Protein AF-A0A8S1F8Y0-F1 (afdb_monomer_lite)

Secondary structure (DSSP, 8-state):
-HHHHHHHHHHHHHHHGGGS---------PPP--TTS-------------S-TTHHHHHHHHHHHHHHHTT---PPPP----------------------B-TTS-B----HHHHHHHHHHHHHTT-S-HHHHHHHTHHHHHHHSTT--HHHHHHHHHTTTS--

Sequence (164 aa):
MKYLILLLAFVFIAEAYKSSNPLKTKKYKCVEVADDEEIQIVKKKKFLTSKYPWKAEEEKAARKSEAMISAETIEMPMARKVLTKKILAATTPATVSDVQRDSKGRPLILSPQHCKQIEHYSKTYGVKDVLGWVQSNCAFAKMYVPGATCEEINILVASCYKKN

Structure (mmCIF, N/CA/C/O backbone):
data_AF-A0A8S1F8Y0-F1
#
_entry.id   AF-A0A8S1F8Y0-F1
#
loop_
_atom_site.group_PDB
_atom_site.id
_atom_site.type_symbol
_atom_site.label_atom_id
_atom_site.label_alt_id
_atom_site.label_comp_id
_atom_site.label_asym_id
_atom_site.label_entity_id
_atom_site.label_seq_id
_atom_site.pdbx_PDB_ins_code
_atom_site.Cartn_x
_atom_site.Cartn_y
_atom_site.Cartn_z
_atom_site.occupancy
_atom_site.B_iso_or_equiv
_atom_site.auth_seq_id
_atom_site.auth_comp_id
_atom_site.auth_asym_id
_atom_site.auth_atom_id
_atom_site.pdbx_PDB_model_num
ATOM 1 N N . MET A 1 1 ? -28.592 -50.935 10.853 1.00 68.00 1 MET A N 1
ATOM 2 C CA . MET A 1 1 ? -29.663 -49.984 10.467 1.00 68.00 1 MET A CA 1
ATOM 3 C C . MET A 1 1 ? -29.155 -48.544 10.341 1.00 68.00 1 MET A C 1
ATOM 5 O O . MET A 1 1 ? -29.130 -48.043 9.230 1.00 68.00 1 MET A O 1
ATOM 9 N N . LYS A 1 2 ? -28.680 -47.885 11.414 1.00 71.06 2 LYS A N 1
ATOM 10 C CA . LYS A 1 2 ? -28.259 -46.462 11.372 1.00 71.06 2 LYS A CA 1
ATOM 11 C C . LYS A 1 2 ? -27.119 -46.149 10.382 1.00 71.06 2 LYS A C 1
ATOM 13 O O . LYS A 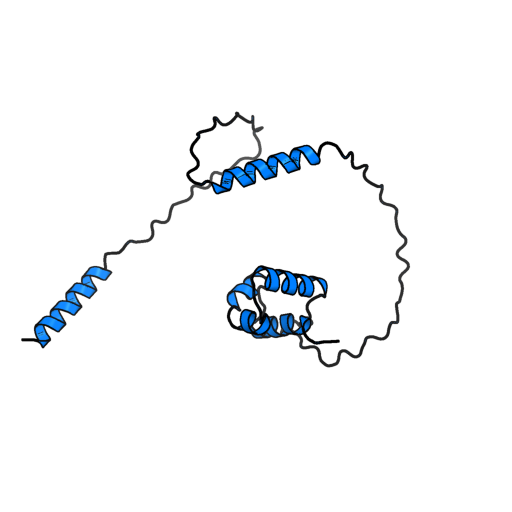1 2 ? -27.185 -45.149 9.679 1.00 71.06 2 LYS A O 1
ATOM 18 N N . TYR A 1 3 ? -26.125 -47.030 10.264 1.00 80.62 3 TYR A N 1
ATOM 19 C CA . TYR A 1 3 ? -24.992 -46.835 9.344 1.00 80.62 3 TYR A CA 1
ATOM 20 C C . TYR A 1 3 ? -25.352 -47.007 7.858 1.00 80.62 3 TYR A C 1
ATOM 22 O O . TYR A 1 3 ? -24.752 -46.357 7.010 1.00 80.62 3 TYR A O 1
ATOM 30 N N . LEU A 1 4 ? -26.368 -47.820 7.541 1.00 81.44 4 LEU A N 1
ATOM 31 C CA . LEU A 1 4 ? -26.856 -47.982 6.164 1.00 81.44 4 LEU A CA 1
ATOM 32 C C . LEU A 1 4 ? -27.567 -46.718 5.666 1.00 81.44 4 LEU A C 1
ATOM 34 O O . LEU A 1 4 ? -27.401 -46.334 4.515 1.00 81.44 4 LEU A O 1
ATOM 38 N N . ILE A 1 5 ? -28.299 -46.036 6.551 1.00 81.88 5 ILE A N 1
ATOM 39 C CA . ILE A 1 5 ? -28.981 -44.774 6.231 1.00 81.88 5 ILE A CA 1
ATOM 40 C C . ILE A 1 5 ? -27.955 -43.664 5.948 1.00 81.88 5 ILE A C 1
ATOM 42 O O . ILE A 1 5 ? -28.120 -42.900 5.002 1.00 81.88 5 ILE A O 1
ATOM 46 N N . LEU A 1 6 ? -26.862 -43.617 6.719 1.00 82.69 6 LEU A N 1
ATOM 47 C CA . LEU A 1 6 ? -25.761 -42.673 6.500 1.00 82.69 6 LEU A CA 1
ATOM 48 C C . LEU A 1 6 ? -25.052 -42.903 5.159 1.00 82.69 6 LEU A C 1
ATOM 50 O O . LEU A 1 6 ? -24.795 -41.943 4.438 1.00 82.69 6 LEU A O 1
ATOM 54 N N . LEU A 1 7 ? -24.779 -44.159 4.795 1.00 81.31 7 LEU A N 1
ATOM 55 C CA . LEU A 1 7 ? -24.139 -44.478 3.515 1.00 81.31 7 LEU A CA 1
ATOM 56 C C . LEU A 1 7 ? -25.022 -44.122 2.315 1.00 81.31 7 LEU A C 1
ATOM 58 O O . LEU A 1 7 ? -24.520 -43.558 1.346 1.00 81.31 7 LEU A O 1
ATOM 62 N N . LEU A 1 8 ? -26.331 -44.376 2.392 1.00 80.38 8 LEU A N 1
ATOM 63 C CA . LEU A 1 8 ? -27.257 -43.980 1.329 1.00 80.38 8 LEU A CA 1
ATOM 64 C C . LEU A 1 8 ? -27.323 -42.454 1.173 1.00 80.38 8 LEU A C 1
ATOM 66 O O . LEU A 1 8 ? -27.310 -41.962 0.049 1.00 80.38 8 LEU A O 1
ATOM 70 N N . ALA A 1 9 ? -27.298 -41.695 2.273 1.00 79.81 9 ALA A N 1
ATOM 71 C CA . ALA A 1 9 ? -27.299 -40.232 2.218 1.00 79.81 9 ALA A CA 1
ATOM 72 C C . ALA A 1 9 ? -26.075 -39.655 1.479 1.00 79.81 9 ALA A C 1
ATOM 74 O O . ALA A 1 9 ? -26.221 -38.713 0.701 1.00 79.81 9 ALA A O 1
ATOM 75 N N . PHE A 1 10 ? -24.880 -40.233 1.655 1.00 76.00 10 PHE A N 1
ATOM 76 C CA . PHE A 1 10 ? -23.677 -39.765 0.953 1.00 76.00 10 PHE A CA 1
ATOM 77 C C . PHE A 1 10 ? -23.712 -40.027 -0.559 1.00 76.00 10 PHE A C 1
ATOM 79 O O . PHE A 1 10 ? -23.220 -39.198 -1.326 1.00 76.00 10 PHE A O 1
ATOM 86 N N . VAL A 1 11 ? -24.326 -41.130 -1.001 1.00 78.25 11 VAL A N 1
ATOM 87 C CA . VAL A 1 11 ? -24.457 -41.452 -2.433 1.00 78.25 11 VAL A CA 1
ATOM 88 C C . VAL A 1 11 ? -25.384 -40.456 -3.139 1.00 78.25 11 VAL A C 1
ATOM 90 O O . VAL A 1 11 ? -25.022 -39.931 -4.190 1.00 78.25 11 VAL A O 1
ATOM 93 N N . PHE A 1 12 ? -26.520 -40.101 -2.525 1.00 71.06 12 PHE A N 1
ATOM 94 C CA . PHE A 1 12 ? -27.450 -39.120 -3.103 1.00 71.06 12 PHE A CA 1
ATOM 95 C C . PHE A 1 12 ? -26.849 -37.712 -3.219 1.00 71.06 12 PHE A C 1
ATOM 97 O O . PHE A 1 12 ? -27.110 -37.005 -4.193 1.00 71.06 12 PHE A O 1
ATOM 104 N N . ILE A 1 13 ? -26.011 -37.299 -2.262 1.00 71.31 13 ILE A N 1
ATOM 105 C CA . ILE A 1 13 ? -25.335 -35.995 -2.325 1.00 71.31 13 ILE A CA 1
ATOM 106 C C . ILE A 1 13 ? -24.324 -35.974 -3.483 1.00 71.31 13 ILE A C 1
ATOM 108 O O . ILE A 1 13 ? -24.260 -34.991 -4.218 1.00 71.31 13 ILE A O 1
ATOM 112 N N . ALA A 1 14 ? -23.570 -37.058 -3.698 1.00 67.62 14 ALA A N 1
ATOM 113 C CA . ALA A 1 14 ? -22.577 -37.131 -4.771 1.00 67.62 14 ALA A CA 1
ATOM 114 C C . ALA A 1 14 ? -23.200 -37.076 -6.180 1.00 67.62 14 ALA A C 1
ATOM 116 O O . ALA A 1 14 ? -22.631 -36.452 -7.079 1.00 67.62 14 ALA A O 1
ATOM 117 N N . GLU A 1 15 ? -24.378 -37.673 -6.379 1.00 65.31 15 GLU A N 1
ATOM 118 C CA . GLU A 1 15 ? -25.091 -37.600 -7.662 1.00 65.31 15 GLU A CA 1
ATOM 119 C C . GLU A 1 15 ? -25.650 -36.197 -7.945 1.00 65.31 15 GLU A C 1
ATOM 121 O O . GLU A 1 15 ? -25.601 -35.738 -9.089 1.00 65.31 15 GLU A O 1
ATOM 126 N N . ALA A 1 16 ? -26.084 -35.464 -6.914 1.00 61.56 16 ALA A N 1
ATOM 127 C CA . ALA A 1 16 ? -26.624 -34.110 -7.063 1.00 61.56 16 ALA A CA 1
ATOM 128 C C . ALA A 1 16 ? -25.575 -33.070 -7.510 1.00 61.56 16 ALA A C 1
ATOM 130 O O . ALA A 1 16 ? -25.904 -32.113 -8.214 1.00 61.56 16 ALA A O 1
ATOM 131 N N . TYR A 1 17 ? -24.295 -33.254 -7.167 1.00 60.41 17 TYR A N 1
ATOM 132 C CA . TYR A 1 17 ? -23.233 -32.328 -7.585 1.00 60.41 17 TYR A CA 1
ATOM 133 C C . TYR A 1 17 ? -22.796 -32.501 -9.048 1.00 60.41 17 TYR A C 1
ATOM 135 O O . TYR A 1 17 ? -22.146 -31.610 -9.598 1.00 60.41 17 TYR A O 1
ATOM 143 N N . LYS A 1 18 ? -23.170 -33.600 -9.718 1.00 55.12 18 LYS A N 1
ATOM 144 C CA . LYS A 1 18 ? -22.684 -33.913 -11.072 1.00 55.12 18 LYS A CA 1
ATOM 145 C C . LYS A 1 18 ? -23.441 -33.194 -12.199 1.00 55.12 18 LYS A C 1
ATOM 147 O O . LYS A 1 18 ? -22.967 -33.196 -13.332 1.00 55.12 18 LYS A O 1
ATOM 152 N N . SER A 1 19 ? -24.578 -32.548 -11.921 1.00 55.31 19 SER A N 1
ATOM 153 C CA . SER A 1 19 ? -25.443 -31.943 -12.953 1.00 55.31 19 SER A CA 1
ATOM 154 C C . SER A 1 19 ? -25.417 -30.409 -13.028 1.00 55.31 19 SER A C 1
ATOM 156 O O . SER A 1 19 ? -26.244 -29.816 -13.722 1.00 55.31 19 SER A O 1
ATOM 158 N N . SER A 1 20 ? -24.487 -29.728 -12.354 1.00 56.16 20 SER A N 1
ATOM 159 C CA . SER A 1 20 ? -24.482 -28.257 -12.307 1.00 56.16 20 SER A CA 1
ATOM 160 C C . SER A 1 20 ? -23.591 -27.614 -13.382 1.00 56.16 20 SER A C 1
ATOM 162 O O . SER A 1 20 ? -22.404 -27.395 -13.179 1.00 56.16 20 SER A O 1
ATOM 164 N N . ASN A 1 21 ? -24.235 -27.273 -14.505 1.00 58.50 21 ASN A N 1
ATOM 165 C CA . ASN A 1 21 ? -23.958 -26.183 -15.459 1.00 58.50 21 ASN A CA 1
ATOM 166 C C . ASN A 1 21 ? -22.523 -25.996 -16.018 1.00 58.50 21 ASN A C 1
ATOM 168 O O . ASN A 1 21 ? -21.707 -25.300 -15.408 1.00 58.50 21 ASN A O 1
ATOM 172 N N . PRO A 1 22 ? -22.245 -26.427 -17.268 1.00 55.50 22 PRO A N 1
ATOM 173 C CA . PRO A 1 22 ? -21.092 -25.920 -18.000 1.00 55.50 22 PRO A CA 1
ATOM 174 C C . PRO A 1 22 ? -21.330 -24.439 -18.326 1.00 55.50 22 PRO A C 1
ATOM 176 O O . PRO A 1 22 ? -22.324 -24.071 -18.956 1.00 55.50 22 PRO A O 1
ATOM 179 N N . LEU A 1 23 ? -20.425 -23.584 -17.850 1.00 61.38 23 LEU A N 1
ATOM 180 C CA . LEU A 1 23 ? -20.386 -22.144 -18.103 1.00 61.38 23 LEU A CA 1
ATOM 181 C C . LEU A 1 23 ? -20.698 -21.855 -19.580 1.00 61.38 23 LEU A C 1
ATOM 183 O O . LEU A 1 23 ? -19.907 -22.174 -20.467 1.00 61.38 23 LEU A O 1
ATOM 187 N N . LYS A 1 24 ? -21.864 -21.253 -19.850 1.00 54.84 24 LYS A N 1
ATOM 188 C CA . LYS A 1 24 ? -22.229 -20.777 -21.187 1.00 54.84 24 LYS A CA 1
ATOM 189 C C . LYS A 1 24 ? -21.242 -19.686 -21.591 1.00 54.84 24 LYS A C 1
ATOM 191 O O . LYS A 1 24 ? -21.394 -18.527 -21.209 1.00 54.84 24 LYS A O 1
ATOM 196 N N . THR A 1 25 ? -20.234 -20.050 -22.371 1.00 58.50 25 THR A N 1
ATOM 197 C CA . THR A 1 25 ? -19.356 -19.088 -23.027 1.00 58.50 25 THR A CA 1
ATOM 198 C C . THR A 1 25 ? -20.188 -18.357 -24.076 1.00 58.50 25 THR A C 1
ATOM 200 O O . THR A 1 25 ? -20.578 -18.906 -25.106 1.00 58.50 25 THR A O 1
ATOM 203 N N . LYS A 1 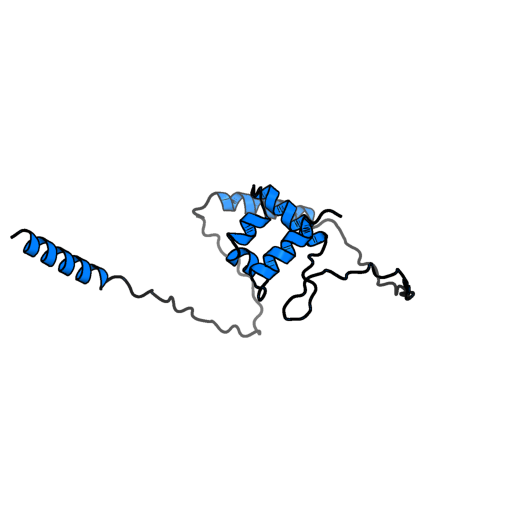26 ? -20.546 -17.099 -23.799 1.00 61.66 26 LYS A N 1
ATOM 204 C CA . LYS A 1 26 ? -21.103 -16.233 -24.840 1.00 61.66 26 LYS A CA 1
ATOM 205 C C . LYS A 1 26 ? -20.011 -16.054 -25.897 1.00 61.66 26 LYS A C 1
ATOM 207 O O . LYS A 1 26 ? -19.008 -15.400 -25.636 1.00 61.66 26 LYS A O 1
ATOM 212 N N . LYS A 1 27 ? -20.189 -16.668 -27.071 1.00 62.88 27 LYS A N 1
ATOM 213 C CA . LYS A 1 27 ? -19.374 -16.385 -28.258 1.00 62.88 27 LYS A CA 1
ATOM 214 C C . LYS A 1 27 ? -19.612 -14.928 -28.651 1.00 62.88 27 LYS A C 1
ATOM 216 O O . LYS A 1 27 ? -20.706 -14.587 -29.095 1.00 62.88 27 LYS A O 1
ATOM 221 N N . TYR A 1 28 ? -18.612 -14.075 -28.472 1.00 66.19 28 TYR A N 1
ATOM 222 C CA . TYR A 1 28 ? -18.625 -12.738 -29.053 1.00 66.19 28 TYR A CA 1
ATOM 223 C C . TYR A 1 28 ? -18.269 -12.863 -30.536 1.00 66.19 28 TYR A C 1
ATOM 225 O O . TYR A 1 28 ? -17.279 -13.502 -30.888 1.00 66.19 28 TYR A O 1
ATOM 233 N N . LYS A 1 29 ? -19.115 -12.306 -31.407 1.00 66.38 29 LYS A N 1
ATOM 234 C CA . LYS A 1 29 ? -18.843 -12.200 -32.840 1.00 66.38 29 LYS A CA 1
ATOM 235 C C . LYS A 1 29 ? -18.051 -10.913 -33.046 1.00 66.38 29 LYS A C 1
ATOM 237 O O . LYS A 1 29 ? -18.615 -9.834 -32.888 1.00 66.38 29 LYS A O 1
ATOM 242 N N . CYS A 1 30 ? -16.756 -11.025 -33.326 1.00 64.81 30 CYS A N 1
ATOM 243 C CA . CYS A 1 30 ? -15.969 -9.883 -33.775 1.00 64.81 30 CYS A CA 1
ATOM 244 C C . CYS A 1 30 ? -16.503 -9.465 -35.151 1.00 64.81 30 CYS A C 1
ATOM 246 O O . CYS A 1 30 ? -16.640 -10.305 -36.040 1.00 64.81 30 CYS A O 1
ATOM 248 N N . VAL A 1 31 ? -16.881 -8.196 -35.283 1.00 72.31 31 VAL A N 1
ATOM 249 C CA . VAL A 1 31 ? -17.197 -7.570 -36.568 1.00 72.31 31 VAL A CA 1
ATOM 250 C C . VAL A 1 31 ? -15.940 -6.821 -36.973 1.00 72.31 31 VAL A C 1
ATOM 252 O O . VAL A 1 31 ? -15.483 -5.955 -36.230 1.00 72.31 31 VAL A O 1
ATOM 255 N N . GLU A 1 32 ? -15.360 -7.206 -38.103 1.00 59.59 32 GLU A N 1
ATOM 256 C CA . GLU A 1 32 ? -14.285 -6.450 -38.735 1.00 59.59 32 GLU A CA 1
ATOM 257 C C . GLU A 1 32 ? -14.902 -5.173 -39.309 1.00 59.59 32 GLU A C 1
ATOM 259 O O . GLU A 1 32 ? -15.859 -5.227 -40.082 1.00 59.59 32 GLU A O 1
ATOM 264 N N . VAL A 1 33 ? -14.410 -4.027 -38.847 1.00 60.03 33 VAL A N 1
ATOM 265 C CA . VAL A 1 33 ? -14.784 -2.712 -39.367 1.00 60.03 33 VAL A CA 1
ATOM 266 C C . VAL A 1 33 ? -13.698 -2.337 -40.368 1.00 60.03 33 VAL A C 1
ATOM 268 O O . VAL A 1 33 ? -12.542 -2.209 -39.980 1.00 60.03 33 VAL A O 1
ATOM 271 N N . ALA A 1 34 ? -14.063 -2.249 -41.646 1.00 51.59 34 ALA A N 1
ATOM 272 C CA . ALA A 1 34 ? -13.222 -1.653 -42.678 1.00 51.59 34 ALA A CA 1
ATOM 273 C C . ALA A 1 34 ? -13.324 -0.119 -42.575 1.00 51.59 34 ALA A C 1
ATOM 275 O O . ALA A 1 34 ? -14.417 0.408 -42.362 1.00 51.59 34 ALA A O 1
ATOM 276 N N . ASP A 1 35 ? -12.193 0.573 -42.696 1.00 59.91 35 ASP A N 1
ATOM 277 C CA . ASP A 1 35 ? -11.983 1.986 -42.335 1.00 59.91 35 ASP A CA 1
ATOM 278 C C . ASP A 1 35 ? -12.475 3.018 -43.381 1.00 59.91 35 ASP A C 1
ATOM 280 O O . ASP A 1 35 ? -12.011 4.159 -43.386 1.00 59.91 35 ASP A O 1
ATOM 284 N N . ASP A 1 36 ? -13.436 2.675 -44.250 1.00 59.22 36 ASP A N 1
ATOM 285 C CA . ASP A 1 36 ? -13.623 3.439 -45.500 1.00 59.22 36 ASP A CA 1
ATOM 286 C C . ASP A 1 36 ? -14.997 4.119 -45.680 1.00 59.22 36 ASP A C 1
ATOM 288 O O . ASP A 1 36 ? -15.203 4.789 -46.691 1.00 59.22 36 ASP A O 1
ATOM 292 N N . GLU A 1 37 ? -15.944 4.020 -44.738 1.00 58.00 37 GLU A N 1
ATOM 293 C CA . GLU A 1 37 ? -17.270 4.643 -44.909 1.00 58.00 37 GLU A CA 1
ATOM 294 C C . GLU A 1 37 ? -17.639 5.630 -43.788 1.00 58.00 37 GLU A C 1
ATOM 296 O O . GLU A 1 37 ? -17.754 5.300 -42.606 1.00 58.00 37 GLU A O 1
ATOM 301 N N . GLU A 1 38 ? -17.832 6.883 -44.205 1.00 57.53 38 GLU A N 1
ATOM 302 C CA . GLU A 1 38 ? -18.236 8.046 -43.421 1.00 57.53 38 GLU A CA 1
ATOM 303 C C . GLU A 1 38 ? -19.511 7.768 -42.603 1.00 57.53 38 GLU A C 1
ATOM 305 O O . GLU A 1 38 ? -20.604 7.544 -43.130 1.00 57.53 38 GLU A O 1
ATOM 310 N N . ILE A 1 39 ? -19.379 7.791 -41.274 1.00 52.16 39 ILE A N 1
ATOM 311 C CA . ILE A 1 39 ? -20.485 7.540 -40.348 1.00 52.16 39 ILE A CA 1
ATOM 312 C C . ILE A 1 39 ? -21.470 8.717 -40.409 1.00 52.16 39 ILE A C 1
ATOM 314 O O . ILE A 1 39 ? -21.309 9.721 -39.713 1.00 52.16 39 ILE A O 1
ATOM 318 N N . GLN A 1 40 ? -22.558 8.574 -41.170 1.00 54.62 40 GLN A N 1
ATOM 319 C CA . GLN A 1 40 ? -23.748 9.395 -40.951 1.00 54.62 40 GLN A CA 1
ATOM 320 C C . GLN A 1 40 ? -24.349 9.045 -39.584 1.00 54.62 40 GLN A C 1
ATOM 322 O O . GLN A 1 40 ? -24.891 7.959 -39.364 1.00 54.62 40 GLN A O 1
ATOM 327 N N . ILE A 1 41 ? -24.261 9.984 -38.643 1.00 54.84 41 ILE A N 1
ATOM 328 C CA . ILE A 1 41 ? -24.822 9.853 -37.296 1.00 54.84 41 ILE A CA 1
ATOM 329 C C . ILE A 1 41 ? -26.356 9.863 -37.390 1.00 54.84 41 ILE A C 1
ATOM 331 O O . ILE A 1 41 ? -27.013 10.901 -37.292 1.00 54.84 41 ILE A O 1
ATOM 335 N N . VAL A 1 42 ? -26.959 8.685 -37.549 1.00 58.22 42 VAL A N 1
ATOM 336 C CA . VAL A 1 42 ? -28.405 8.512 -37.390 1.00 58.22 42 VAL A CA 1
ATOM 337 C C . VAL A 1 42 ? -28.752 8.705 -35.913 1.00 58.22 42 VAL A C 1
ATOM 339 O O . VAL A 1 42 ? -28.315 7.950 -35.042 1.00 58.22 42 VAL A O 1
ATOM 342 N N . LYS A 1 43 ? -29.563 9.731 -35.616 1.00 54.81 43 LYS A N 1
ATOM 343 C CA . LYS A 1 43 ? -30.082 10.021 -34.270 1.00 54.81 43 LYS A CA 1
ATOM 344 C C . LYS A 1 43 ? -30.772 8.783 -33.690 1.00 54.81 43 LYS A C 1
ATOM 346 O O . LYS A 1 43 ? -31.873 8.413 -34.097 1.00 54.81 43 LYS A O 1
ATOM 351 N N . LYS A 1 44 ? -30.134 8.154 -32.702 1.00 52.03 44 LYS A N 1
ATOM 352 C CA . LYS A 1 44 ? -30.660 6.975 -32.009 1.00 52.03 44 LYS A CA 1
ATOM 353 C C . LYS A 1 44 ? -31.930 7.354 -31.239 1.00 52.03 44 LYS A C 1
ATOM 355 O O . LYS A 1 44 ? -31.903 8.190 -30.335 1.00 52.03 44 LYS A O 1
ATOM 360 N N . LYS A 1 45 ? -33.055 6.740 -31.610 1.00 52.53 45 LYS A N 1
ATOM 361 C CA . LYS A 1 45 ? -34.354 6.893 -30.942 1.00 52.53 45 LYS A CA 1
ATOM 362 C C . LYS A 1 45 ? -34.215 6.413 -29.490 1.00 52.53 45 LYS A C 1
ATOM 364 O O . LYS A 1 45 ? -33.825 5.271 -29.250 1.00 52.53 45 LYS A O 1
ATOM 369 N N . LYS A 1 46 ? -34.479 7.299 -28.523 1.00 49.34 46 LYS A N 1
ATOM 370 C CA . LYS A 1 46 ? -34.367 7.013 -27.085 1.00 49.34 46 LYS A CA 1
ATOM 371 C C . LYS A 1 46 ? -35.387 5.946 -26.689 1.00 49.34 46 LYS A C 1
ATOM 373 O O . LYS A 1 46 ? -36.579 6.231 -26.638 1.00 49.34 46 LYS A O 1
ATOM 378 N N . PHE A 1 47 ? -34.919 4.740 -26.383 1.00 45.12 47 PHE A N 1
ATOM 379 C CA . PHE A 1 47 ? -35.728 3.751 -25.680 1.00 45.12 47 PHE A CA 1
ATOM 380 C C . PHE A 1 47 ? -35.584 4.016 -24.177 1.00 45.12 47 PHE A C 1
ATOM 382 O O . PHE A 1 47 ? -34.573 3.681 -23.558 1.00 45.12 47 PHE A O 1
ATOM 389 N N . LEU A 1 48 ? -36.566 4.724 -23.617 1.00 52.22 48 LEU A N 1
ATOM 390 C CA . LEU A 1 48 ? -36.706 4.929 -22.179 1.00 52.22 48 LEU A CA 1
ATOM 391 C C . LEU A 1 48 ? -37.067 3.591 -21.525 1.00 52.22 48 LEU A C 1
ATOM 393 O O . LEU A 1 48 ? -38.127 3.054 -21.809 1.00 52.22 48 LEU A O 1
ATOM 397 N N . THR A 1 49 ? -36.190 3.090 -20.655 1.00 48.97 49 THR A N 1
ATOM 398 C CA . THR A 1 49 ? -36.450 2.878 -19.216 1.00 48.97 49 THR A CA 1
ATOM 399 C C . THR A 1 49 ? -35.192 2.261 -18.600 1.00 48.97 49 THR A C 1
ATOM 401 O O . THR A 1 49 ? -35.009 1.044 -18.585 1.00 48.97 49 THR A O 1
ATOM 404 N N . SER A 1 50 ? -34.281 3.116 -18.126 1.00 48.56 50 SER A N 1
ATOM 405 C CA . SER A 1 50 ? -33.134 2.694 -17.316 1.00 48.56 50 SER A CA 1
ATOM 406 C C . SER A 1 50 ? -33.624 2.339 -15.911 1.00 48.56 50 SER A C 1
ATOM 408 O O . SER A 1 50 ? -34.195 3.178 -15.221 1.00 48.56 50 SER A O 1
ATOM 410 N N . LYS A 1 51 ? -33.384 1.095 -15.491 1.00 58.34 51 LYS A N 1
ATOM 411 C CA . LYS A 1 51 ? -33.792 0.488 -14.211 1.00 58.34 51 LYS A CA 1
ATOM 412 C C . LYS A 1 51 ? -33.032 1.031 -12.981 1.00 58.34 51 LYS A C 1
ATOM 414 O O . LYS A 1 51 ? -33.179 0.489 -11.892 1.00 58.34 51 LYS A O 1
ATOM 419 N N . TYR A 1 52 ? -32.204 2.066 -13.132 1.00 58.16 52 TYR A N 1
ATOM 420 C CA . TYR A 1 52 ? -31.270 2.497 -12.089 1.00 58.16 52 TYR A CA 1
ATOM 421 C C . TYR A 1 52 ? -31.314 4.020 -11.846 1.00 58.16 52 TYR A C 1
ATOM 423 O O . TYR A 1 52 ? -30.978 4.774 -12.763 1.00 58.16 52 TYR A O 1
ATOM 431 N N . PRO A 1 53 ? -31.697 4.476 -10.632 1.00 57.25 53 PRO A N 1
ATOM 432 C CA . PRO A 1 53 ? -31.885 5.896 -10.297 1.00 57.25 53 PRO A CA 1
ATOM 433 C C . PRO A 1 53 ? -30.613 6.758 -10.332 1.00 57.25 53 PRO A C 1
ATOM 435 O O . PRO A 1 53 ? -30.684 7.936 -10.665 1.00 57.25 53 PRO A O 1
ATOM 438 N N . TRP A 1 54 ? -29.442 6.187 -10.033 1.00 56.00 54 TRP A N 1
ATOM 439 C CA . TRP A 1 54 ? -28.182 6.938 -9.890 1.00 56.00 54 TRP A CA 1
ATOM 440 C C . TRP A 1 54 ? -27.597 7.456 -11.212 1.00 56.00 54 TRP A C 1
ATOM 442 O O . TRP A 1 54 ? -26.796 8.385 -11.215 1.00 56.00 54 TRP A O 1
ATOM 452 N N . LYS A 1 55 ? -28.030 6.914 -12.357 1.00 57.00 55 LYS A N 1
ATOM 453 C CA . LYS A 1 55 ? -27.552 7.359 -13.679 1.00 57.00 55 LYS A CA 1
ATOM 454 C C . LYS A 1 55 ? -28.098 8.730 -14.097 1.00 57.00 55 LYS A C 1
ATOM 456 O O . LYS A 1 55 ? -27.524 9.377 -14.965 1.00 57.00 55 LYS A O 1
ATOM 461 N N . ALA A 1 56 ? -29.201 9.177 -13.492 1.00 58.81 56 ALA A N 1
ATOM 462 C CA . ALA A 1 56 ? -29.812 10.470 -13.801 1.00 58.81 56 ALA A CA 1
ATOM 463 C C . ALA A 1 56 ? -29.037 11.658 -13.197 1.00 58.81 56 ALA A C 1
ATOM 465 O O . ALA A 1 56 ? -29.094 12.764 -13.739 1.00 58.81 56 ALA A O 1
ATOM 466 N N . GLU A 1 57 ? -28.303 11.444 -12.099 1.00 62.38 57 GLU A N 1
ATOM 467 C CA . GLU A 1 57 ? -27.456 12.481 -11.496 1.00 62.38 57 GLU A CA 1
ATOM 468 C C . GLU A 1 57 ? -26.151 12.676 -12.274 1.00 62.38 57 GLU A C 1
ATOM 470 O O . GLU A 1 57 ? -25.773 13.820 -12.530 1.00 62.38 57 GLU A O 1
ATOM 475 N N . GLU A 1 58 ? -25.528 11.595 -12.758 1.00 59.72 58 GLU A N 1
ATOM 476 C CA . GLU A 1 58 ? -24.348 11.673 -13.636 1.00 59.72 58 GLU A CA 1
ATOM 477 C C . GLU A 1 58 ? -24.645 12.446 -14.932 1.00 59.72 58 GLU A C 1
ATOM 479 O O . GLU A 1 58 ? -23.855 13.290 -15.352 1.00 59.72 58 GLU A O 1
ATOM 484 N N . GLU A 1 59 ? -25.820 12.239 -15.538 1.00 59.41 59 GLU A N 1
ATOM 485 C CA . GLU A 1 59 ? -26.207 12.930 -16.778 1.00 59.41 59 GLU A CA 1
ATOM 486 C C . GLU A 1 59 ? -26.532 14.424 -16.563 1.00 59.41 59 GLU A C 1
ATOM 488 O O . GLU A 1 59 ? -26.379 15.242 -17.477 1.00 59.41 59 GLU A O 1
ATOM 493 N N . LYS A 1 60 ? -26.973 14.808 -15.353 1.00 62.47 60 LYS A N 1
ATOM 494 C CA . LYS A 1 60 ? -27.142 16.218 -14.955 1.00 62.47 60 LYS A CA 1
ATOM 495 C C . LYS A 1 60 ? -25.803 16.885 -14.635 1.00 62.47 60 LYS A C 1
ATOM 497 O O . LYS A 1 60 ? -25.636 18.060 -14.957 1.00 62.47 60 LYS A O 1
ATOM 502 N N . ALA A 1 61 ? -24.858 16.153 -14.045 1.00 58.81 61 ALA A N 1
ATOM 503 C CA . ALA A 1 61 ? -23.508 16.645 -13.787 1.00 58.81 61 ALA A CA 1
ATOM 504 C C . ALA A 1 61 ? -22.728 16.876 -15.094 1.00 58.81 61 ALA A C 1
ATOM 506 O O . ALA A 1 61 ? -22.132 17.940 -15.260 1.00 58.81 61 ALA A O 1
ATOM 507 N N . ALA A 1 62 ? -22.826 15.956 -16.061 1.00 58.03 62 ALA A N 1
ATOM 508 C CA . ALA A 1 62 ? -22.159 16.072 -17.362 1.00 58.03 62 ALA A CA 1
ATOM 509 C C . ALA A 1 62 ? -22.641 17.286 -18.184 1.00 58.03 62 ALA A C 1
ATOM 511 O O . ALA A 1 62 ? -21.834 18.024 -18.751 1.00 58.03 62 ALA A O 1
ATOM 512 N N . ARG A 1 63 ? -23.951 17.575 -18.180 1.00 58.25 63 ARG A N 1
ATOM 513 C CA . ARG A 1 63 ? -24.485 18.773 -18.857 1.00 58.25 63 ARG A CA 1
ATOM 514 C C . ARG A 1 63 ? -24.042 20.087 -18.214 1.00 58.25 63 ARG A C 1
ATOM 516 O O . ARG A 1 63 ? -23.971 21.102 -18.901 1.00 58.25 63 ARG A O 1
ATOM 523 N N . LYS A 1 64 ? -23.735 20.086 -16.913 1.00 56.16 64 LYS A N 1
ATOM 524 C CA . LYS A 1 64 ? -23.236 21.280 -16.220 1.00 56.16 64 LYS A CA 1
ATOM 525 C C . LYS A 1 64 ? -21.770 21.571 -16.562 1.00 56.16 64 LYS A C 1
ATOM 527 O O . LYS A 1 64 ? -21.407 22.739 -16.627 1.00 56.16 64 LYS A O 1
ATOM 532 N N . SER A 1 65 ? -20.950 20.549 -16.820 1.00 56.16 65 SER A N 1
ATOM 533 C CA . SER A 1 65 ? -19.553 20.738 -17.236 1.00 56.16 65 SER A CA 1
ATOM 534 C C . SER A 1 65 ? -19.411 21.191 -18.690 1.00 56.16 65 SER A C 1
ATOM 536 O O . SER A 1 65 ? -18.579 22.047 -18.967 1.00 56.16 65 SER A O 1
ATOM 538 N N . GLU A 1 66 ? -20.240 20.697 -19.615 1.00 56.25 66 GLU A N 1
ATOM 539 C CA . GLU A 1 66 ? -20.146 21.091 -21.034 1.00 56.25 66 GLU A CA 1
ATOM 540 C C . GLU A 1 66 ? -20.521 22.564 -21.267 1.00 56.25 66 GLU A C 1
ATOM 542 O O . GLU A 1 66 ? -19.873 23.249 -22.055 1.00 56.25 66 GLU A O 1
ATOM 547 N N . ALA A 1 67 ? -21.501 23.091 -20.524 1.00 52.59 67 ALA A N 1
ATOM 548 C CA . ALA A 1 67 ? -21.893 24.501 -20.613 1.00 52.59 67 ALA A CA 1
ATOM 549 C C . ALA A 1 67 ? -20.824 25.475 -20.078 1.00 52.59 67 ALA A C 1
ATOM 551 O O . ALA A 1 67 ? -20.879 26.664 -20.377 1.00 52.59 67 ALA A O 1
ATOM 552 N N . MET A 1 68 ? -19.854 24.988 -19.297 1.00 47.22 68 MET A N 1
ATOM 553 C CA . MET A 1 68 ? -18.806 25.818 -18.696 1.00 47.22 68 MET A CA 1
ATOM 554 C C . MET A 1 68 ? -17.506 25.834 -19.521 1.00 47.22 68 MET A C 1
ATOM 556 O O . MET A 1 68 ? -16.671 26.705 -19.311 1.00 47.22 68 MET A O 1
ATOM 560 N N . ILE A 1 69 ? -17.346 24.918 -20.485 1.00 53.16 69 ILE A N 1
ATOM 561 C CA . ILE A 1 69 ? -16.124 24.773 -21.300 1.00 53.16 69 ILE A CA 1
ATOM 562 C C . ILE A 1 69 ? -16.172 25.614 -22.595 1.00 53.16 69 ILE A C 1
ATOM 564 O O . ILE A 1 69 ? -15.136 25.884 -23.192 1.00 53.16 69 ILE A O 1
ATOM 568 N N . SER A 1 70 ? -17.341 26.098 -23.035 1.00 49.00 70 SER A N 1
ATOM 569 C CA . SER A 1 70 ? -17.479 26.769 -24.345 1.00 49.00 70 SER A CA 1
ATOM 570 C C . SER A 1 70 ? -17.109 28.266 -24.381 1.00 49.00 70 SER A C 1
ATOM 572 O O . SER A 1 70 ? -17.293 28.895 -25.423 1.00 49.00 70 SER A O 1
ATOM 574 N N . ALA A 1 71 ? -16.622 28.858 -23.285 1.00 53.59 71 ALA A N 1
ATOM 575 C CA . ALA A 1 71 ? -16.376 30.305 -23.198 1.00 53.59 71 ALA A CA 1
ATOM 576 C C . ALA A 1 71 ? -14.899 30.715 -23.058 1.00 53.59 71 ALA A C 1
ATOM 578 O O . ALA A 1 71 ? -14.616 31.911 -23.031 1.00 53.59 71 ALA A O 1
ATOM 579 N N . GLU A 1 72 ? -13.953 29.777 -22.997 1.00 56.38 72 GLU A N 1
ATOM 580 C CA . GLU A 1 72 ? -12.536 30.115 -22.842 1.00 56.38 72 GLU A CA 1
ATOM 581 C C . GLU A 1 72 ? -11.769 29.781 -24.126 1.00 56.38 72 GLU A C 1
ATOM 583 O O . GLU A 1 72 ? -11.366 28.646 -24.376 1.00 56.38 72 GLU A O 1
ATOM 588 N N . THR A 1 73 ? -11.603 30.791 -24.980 1.00 55.56 73 THR A N 1
ATOM 589 C CA . THR A 1 73 ? -10.662 30.761 -26.103 1.00 55.56 73 THR A CA 1
ATOM 590 C C . THR A 1 73 ? -9.249 30.679 -25.529 1.00 55.56 73 THR A C 1
ATOM 592 O O . THR A 1 73 ? -8.667 31.688 -25.139 1.00 55.56 73 THR A O 1
ATOM 595 N N . ILE A 1 74 ? -8.700 29.469 -25.443 1.00 60.31 74 ILE A N 1
ATOM 596 C CA . ILE A 1 74 ? -7.312 29.244 -25.034 1.00 60.31 74 ILE A CA 1
ATOM 597 C C . ILE A 1 74 ? -6.418 29.560 -26.239 1.00 60.31 74 ILE A C 1
ATOM 599 O O . ILE A 1 74 ? -6.245 28.731 -27.133 1.00 60.31 74 ILE A O 1
ATOM 603 N N . GLU A 1 75 ? -5.849 30.766 -26.282 1.00 61.28 75 GLU A N 1
ATOM 604 C CA . GLU A 1 75 ? -4.728 31.059 -27.178 1.00 61.28 75 GLU A CA 1
ATOM 605 C C . GLU A 1 75 ? -3.522 30.201 -26.777 1.00 61.28 75 GLU A C 1
ATOM 607 O O . GLU A 1 75 ? -3.017 30.267 -25.655 1.00 61.28 75 GLU A O 1
ATOM 612 N N . MET A 1 76 ? -3.058 29.367 -27.708 1.00 53.53 76 MET A N 1
ATOM 613 C CA . MET A 1 76 ? -1.874 28.538 -27.513 1.00 53.53 76 MET A CA 1
ATOM 614 C C . MET A 1 76 ? -0.611 29.411 -27.421 1.00 53.53 76 MET A C 1
ATOM 616 O O . MET A 1 76 ? -0.288 30.112 -28.384 1.00 53.53 76 MET A O 1
ATOM 620 N N . PRO A 1 77 ? 0.175 29.337 -26.331 1.00 59.88 77 PRO A N 1
ATOM 621 C CA . PRO A 1 77 ? 1.437 30.056 -26.257 1.00 59.88 77 PRO A CA 1
ATOM 622 C C . PRO A 1 77 ? 2.478 29.404 -27.179 1.00 59.88 77 PRO A C 1
ATOM 624 O O . PRO A 1 77 ? 2.758 28.207 -27.095 1.00 59.88 77 PRO A O 1
ATOM 627 N N . MET A 1 78 ? 3.079 30.206 -28.061 1.00 59.81 78 MET A N 1
ATOM 628 C CA . MET A 1 78 ? 4.166 29.761 -28.933 1.00 59.81 78 MET A CA 1
ATOM 629 C C . MET A 1 78 ? 5.392 29.342 -28.111 1.00 59.81 78 MET A C 1
ATOM 631 O O . MET A 1 78 ? 5.839 30.050 -27.205 1.00 59.81 78 MET A O 1
ATOM 635 N N . ALA A 1 79 ? 5.962 28.189 -28.459 1.00 55.75 79 ALA A N 1
ATOM 636 C CA . ALA A 1 79 ? 7.109 27.598 -27.784 1.00 55.75 79 ALA A CA 1
ATOM 637 C C . ALA A 1 79 ? 8.353 28.502 -27.866 1.00 55.75 79 ALA A C 1
ATOM 639 O O . ALA A 1 79 ? 9.024 28.594 -28.896 1.00 55.75 79 ALA A O 1
ATOM 640 N N . ARG A 1 80 ? 8.708 29.141 -26.747 1.00 64.94 80 ARG A N 1
ATOM 641 C CA . ARG A 1 80 ? 9.982 29.852 -26.592 1.00 64.94 80 ARG A CA 1
ATOM 642 C C . ARG A 1 80 ? 11.063 28.849 -26.189 1.00 64.94 80 ARG A C 1
ATOM 644 O O . ARG A 1 80 ? 10.941 28.184 -25.164 1.00 64.94 80 ARG A O 1
ATOM 651 N N . LYS A 1 81 ? 12.136 28.745 -26.980 1.00 56.12 81 LYS A N 1
ATOM 652 C CA . LYS A 1 81 ? 13.306 27.914 -26.652 1.00 56.12 81 LYS A CA 1
ATOM 653 C C . LYS A 1 81 ? 13.973 28.463 -25.386 1.00 56.12 81 LYS A C 1
ATOM 655 O O . LYS A 1 81 ? 14.665 29.478 -25.438 1.00 56.12 81 LYS A O 1
ATOM 660 N N . VAL A 1 82 ? 13.742 27.813 -24.248 1.00 53.62 82 VAL A N 1
ATOM 661 C CA . VAL A 1 82 ? 14.460 28.101 -23.003 1.00 53.62 82 VAL A CA 1
ATOM 662 C C . VAL A 1 82 ? 15.817 27.415 -23.092 1.00 53.62 82 VAL A C 1
ATOM 664 O O . VAL A 1 82 ? 15.902 26.193 -23.190 1.00 53.62 82 VAL A O 1
ATOM 667 N N . LEU A 1 83 ? 16.885 28.212 -23.085 1.00 58.44 83 LEU A N 1
ATOM 668 C CA . LEU A 1 83 ? 18.251 27.722 -22.960 1.00 58.44 83 LEU A CA 1
ATOM 669 C C . LEU A 1 83 ? 18.380 27.032 -21.594 1.00 58.44 83 LEU A C 1
ATOM 671 O O . LEU A 1 83 ? 18.481 27.695 -20.561 1.00 58.44 83 LEU A O 1
ATOM 675 N N . THR A 1 84 ? 18.359 25.702 -21.575 1.00 54.81 84 THR A N 1
ATOM 676 C CA . THR A 1 84 ? 18.647 24.913 -20.376 1.00 54.81 84 THR A CA 1
ATOM 677 C C . THR A 1 84 ? 20.123 25.078 -20.032 1.00 54.81 84 THR A C 1
ATOM 679 O O . THR A 1 84 ? 20.979 24.322 -20.495 1.00 54.81 84 THR A O 1
ATOM 682 N N . LYS A 1 85 ? 20.441 26.100 -19.233 1.00 54.94 85 LYS A N 1
ATOM 683 C CA . LYS A 1 85 ? 21.744 26.225 -18.583 1.00 54.94 85 LYS A CA 1
ATOM 684 C C . LYS A 1 85 ? 21.894 24.987 -17.703 1.00 54.94 85 LYS A C 1
ATOM 686 O O . LYS A 1 85 ? 21.133 24.802 -16.759 1.00 54.94 85 LYS A O 1
ATOM 691 N N . LYS A 1 86 ? 22.822 24.107 -18.075 1.00 55.41 86 LYS A N 1
ATOM 692 C CA . LYS A 1 86 ? 23.184 22.895 -17.340 1.00 55.41 86 LYS A CA 1
ATOM 693 C C . LYS A 1 86 ? 23.685 23.330 -15.963 1.00 55.41 86 LYS A C 1
ATOM 695 O O . LYS A 1 86 ? 24.858 23.649 -15.797 1.00 55.41 86 LYS A O 1
ATOM 700 N N . ILE A 1 87 ? 22.774 23.425 -14.996 1.00 52.09 87 ILE A N 1
ATOM 701 C CA . ILE A 1 87 ? 23.125 23.583 -13.592 1.00 52.09 87 ILE A CA 1
ATOM 70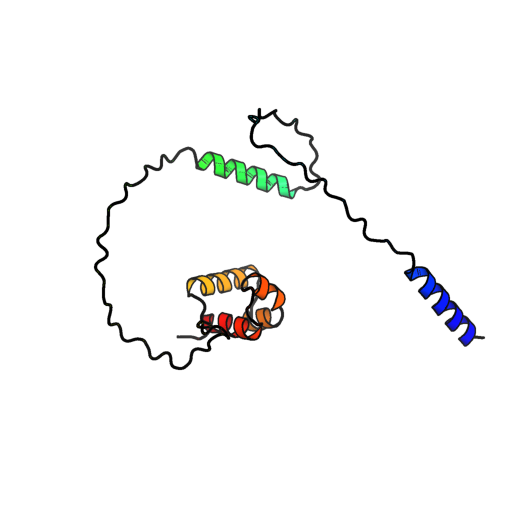2 C C . ILE A 1 87 ? 23.722 22.235 -13.199 1.00 52.09 87 ILE A C 1
ATOM 704 O O . ILE A 1 87 ? 23.016 21.280 -12.890 1.00 52.09 87 ILE A O 1
ATOM 708 N N . LEU A 1 88 ? 25.049 22.152 -13.288 1.00 53.16 88 LEU A N 1
ATOM 709 C CA . LEU A 1 88 ? 25.844 21.215 -12.512 1.00 53.16 88 LEU A CA 1
ATOM 710 C C . LEU A 1 88 ? 25.642 21.606 -11.045 1.00 53.16 88 LEU A C 1
ATOM 712 O O . LEU A 1 88 ? 26.444 22.325 -10.457 1.00 53.16 88 LEU A O 1
ATOM 716 N N . ALA A 1 89 ? 24.509 21.192 -10.482 1.00 44.97 89 ALA A N 1
ATOM 717 C CA . ALA A 1 89 ? 24.298 21.190 -9.052 1.00 44.97 89 ALA A CA 1
ATOM 718 C C . ALA A 1 89 ? 25.179 20.071 -8.502 1.00 44.97 89 ALA A C 1
ATOM 720 O O . ALA A 1 89 ? 24.764 18.920 -8.380 1.00 44.97 89 ALA A O 1
ATOM 721 N N . ALA A 1 90 ? 26.424 20.424 -8.196 1.00 47.28 90 ALA A N 1
ATOM 722 C CA . ALA A 1 90 ? 27.199 19.757 -7.168 1.00 47.28 90 ALA A CA 1
ATOM 723 C C . ALA A 1 90 ? 26.517 20.041 -5.818 1.00 47.28 90 ALA A C 1
ATOM 725 O O . ALA A 1 90 ? 26.994 20.821 -5.002 1.00 47.28 90 ALA A O 1
ATOM 726 N N . THR A 1 91 ? 25.341 19.452 -5.618 1.00 42.28 91 THR A N 1
ATOM 727 C CA . THR A 1 91 ? 24.803 19.204 -4.290 1.00 42.28 91 THR A CA 1
ATOM 728 C C . THR A 1 91 ? 25.263 17.799 -3.970 1.00 42.28 91 THR A C 1
ATOM 730 O O . THR A 1 91 ? 24.892 16.843 -4.648 1.00 42.28 91 THR A O 1
ATOM 733 N N . THR A 1 92 ? 26.169 17.713 -3.007 1.00 50.75 92 THR A N 1
ATOM 734 C CA . THR A 1 92 ? 26.586 16.480 -2.349 1.00 50.75 92 THR A CA 1
ATOM 735 C C . THR A 1 92 ? 25.422 15.485 -2.289 1.00 50.75 92 THR A C 1
ATOM 737 O O . THR A 1 92 ? 24.375 15.822 -1.727 1.00 50.75 92 THR A O 1
ATOM 740 N N . PRO A 1 93 ? 25.543 14.280 -2.880 1.00 47.75 93 PRO A N 1
ATOM 741 C CA . PRO A 1 93 ? 24.548 13.252 -2.655 1.00 47.75 93 PRO A CA 1
ATOM 742 C C . PRO A 1 93 ? 24.548 12.989 -1.154 1.00 47.75 93 PRO A C 1
ATOM 744 O O . PRO A 1 93 ? 25.585 12.651 -0.580 1.00 47.75 93 PRO A O 1
ATOM 747 N N . ALA A 1 94 ? 23.393 13.183 -0.515 1.00 43.34 94 ALA A N 1
ATOM 748 C CA . ALA A 1 94 ? 23.161 12.599 0.791 1.00 43.34 94 ALA A CA 1
ATOM 749 C C . ALA A 1 94 ? 23.618 11.140 0.699 1.00 43.34 94 ALA A C 1
ATOM 751 O O . ALA A 1 94 ? 23.295 10.438 -0.262 1.00 43.34 94 ALA A O 1
ATOM 752 N N . THR A 1 95 ? 24.458 10.719 1.629 1.00 45.09 95 THR A N 1
ATOM 753 C CA . THR A 1 95 ? 24.982 9.364 1.733 1.00 45.09 95 THR A CA 1
ATOM 754 C C . THR A 1 95 ? 23.819 8.407 1.993 1.00 45.09 95 THR A C 1
ATOM 756 O O . THR A 1 95 ? 23.467 8.094 3.124 1.00 45.09 95 THR A O 1
ATOM 759 N N . VAL A 1 96 ? 23.175 7.972 0.910 1.00 50.97 96 VAL A N 1
ATOM 760 C CA . VAL A 1 96 ? 22.122 6.958 0.896 1.00 50.97 96 VAL A CA 1
ATOM 761 C C . VAL A 1 96 ? 22.794 5.587 0.905 1.00 50.97 96 VAL A C 1
ATOM 763 O O . VAL A 1 96 ? 22.864 4.896 -0.108 1.00 50.97 96 VAL A O 1
ATOM 766 N N . SER A 1 97 ? 23.352 5.215 2.052 1.00 49.66 97 SER A N 1
ATOM 767 C CA . SER A 1 97 ? 24.004 3.913 2.236 1.00 49.66 97 SER A CA 1
ATOM 768 C C . SER A 1 97 ? 23.033 2.815 2.682 1.00 49.66 97 SER A C 1
ATOM 770 O O . SER A 1 97 ? 23.454 1.679 2.851 1.00 49.66 97 SER A O 1
ATOM 772 N N . ASP A 1 98 ? 21.745 3.127 2.859 1.00 60.97 98 ASP A N 1
ATOM 773 C CA . ASP A 1 98 ? 20.767 2.200 3.443 1.00 60.97 98 ASP A CA 1
ATOM 774 C C . ASP A 1 98 ? 19.377 2.325 2.792 1.00 60.97 98 ASP A C 1
ATOM 776 O O . ASP A 1 98 ? 18.367 2.629 3.428 1.00 60.97 98 ASP A O 1
ATOM 780 N N . VAL A 1 99 ? 19.327 2.185 1.464 1.00 66.88 99 VAL A N 1
ATOM 781 C CA . VAL A 1 99 ? 18.062 2.096 0.722 1.00 66.88 99 VAL A CA 1
ATOM 782 C C . VAL A 1 99 ? 17.997 0.746 0.047 1.00 66.88 99 VAL A C 1
ATOM 784 O O . VAL A 1 99 ? 18.788 0.445 -0.849 1.00 66.88 99 VAL A O 1
ATOM 787 N N . GLN A 1 100 ? 17.035 -0.059 0.492 1.00 69.50 100 GLN A N 1
ATOM 788 C CA . GLN A 1 100 ? 16.748 -1.354 -0.101 1.00 69.50 100 GLN A CA 1
ATOM 789 C C . GLN A 1 100 ? 16.410 -1.184 -1.587 1.00 69.50 100 GLN A C 1
ATOM 791 O O . GLN A 1 100 ? 15.689 -0.266 -1.995 1.00 69.50 100 GLN A O 1
ATOM 796 N N . ARG A 1 101 ? 16.978 -2.068 -2.405 1.00 78.12 101 ARG A N 1
ATOM 797 C CA . ARG A 1 101 ? 16.775 -2.116 -3.854 1.00 78.12 101 ARG A CA 1
ATOM 798 C C . ARG A 1 101 ? 16.023 -3.383 -4.220 1.00 78.12 101 ARG A C 1
ATOM 800 O O . ARG A 1 101 ? 16.174 -4.401 -3.550 1.00 78.12 101 ARG A O 1
ATOM 807 N N . ASP A 1 102 ? 15.228 -3.299 -5.278 1.00 76.56 102 ASP A N 1
ATOM 808 C CA . ASP A 1 102 ? 14.550 -4.465 -5.834 1.00 76.56 102 ASP A CA 1
ATOM 809 C C . ASP A 1 102 ? 15.539 -5.395 -6.558 1.00 76.56 102 ASP A C 1
ATOM 811 O O . ASP A 1 102 ? 16.711 -5.066 -6.778 1.00 76.56 102 ASP A O 1
ATOM 815 N N . SER A 1 103 ? 15.043 -6.550 -7.001 1.00 76.50 103 SER A N 1
ATOM 816 C CA . SER A 1 103 ? 15.834 -7.521 -7.777 1.00 76.50 103 SER A CA 1
ATOM 817 C C . SER A 1 103 ? 16.379 -6.965 -9.110 1.00 76.50 103 SER A C 1
ATOM 819 O O . SER A 1 103 ? 17.205 -7.601 -9.758 1.00 76.50 103 SER A O 1
ATOM 821 N N . LYS A 1 104 ? 15.920 -5.783 -9.542 1.00 78.75 104 LYS A N 1
ATOM 822 C CA . LYS A 1 104 ? 16.339 -5.075 -10.762 1.00 78.75 104 LYS A CA 1
ATOM 823 C C . LYS A 1 104 ? 17.227 -3.860 -10.449 1.00 78.75 104 LYS A C 1
ATOM 825 O O . LYS A 1 104 ? 17.535 -3.084 -11.351 1.00 78.75 104 LYS A O 1
ATOM 830 N N . GLY A 1 105 ? 17.633 -3.679 -9.190 1.00 75.50 105 GLY A N 1
ATOM 831 C CA . GLY A 1 105 ? 18.488 -2.583 -8.739 1.00 75.50 105 GLY A CA 1
ATOM 832 C C . GLY A 1 105 ? 17.793 -1.221 -8.623 1.00 75.50 105 GLY A C 1
ATOM 833 O O . GLY A 1 105 ? 18.472 -0.216 -8.403 1.00 75.50 105 GLY A O 1
ATOM 834 N N . ARG A 1 106 ? 16.464 -1.150 -8.751 1.00 77.25 106 ARG A N 1
ATOM 835 C CA . ARG A 1 106 ? 15.697 0.092 -8.591 1.00 77.25 106 ARG A CA 1
ATOM 836 C C . ARG A 1 106 ? 15.527 0.409 -7.102 1.00 77.25 106 ARG A C 1
ATOM 838 O O . ARG A 1 106 ? 15.266 -0.502 -6.314 1.00 77.25 106 ARG A O 1
ATOM 845 N N . PRO A 1 107 ? 15.664 1.681 -6.692 1.00 80.56 107 PRO A N 1
ATOM 846 C CA . PRO A 1 107 ? 15.435 2.070 -5.306 1.00 80.56 107 PRO A CA 1
ATOM 847 C C . PRO A 1 107 ? 13.959 1.871 -4.940 1.00 80.56 107 PRO A C 1
ATOM 849 O O . PRO A 1 107 ? 13.075 2.373 -5.635 1.00 80.56 107 PRO A O 1
ATOM 852 N N . LEU A 1 108 ? 13.692 1.167 -3.836 1.00 81.75 108 LEU A N 1
ATOM 853 C CA . LEU A 1 108 ? 12.345 0.940 -3.295 1.00 81.75 108 LEU A CA 1
ATOM 854 C C . LEU A 1 108 ? 11.851 2.176 -2.523 1.00 81.75 108 LEU A C 1
ATOM 856 O O . LEU A 1 108 ? 11.519 2.104 -1.343 1.00 81.75 108 LEU A O 1
ATOM 860 N N . ILE A 1 109 ? 11.847 3.336 -3.183 1.00 85.00 109 ILE A N 1
ATOM 861 C CA . ILE A 1 109 ? 11.385 4.606 -2.616 1.00 85.00 109 ILE A CA 1
ATOM 862 C C . ILE A 1 109 ? 10.260 5.149 -3.478 1.00 85.00 109 ILE A C 1
ATOM 864 O O . ILE A 1 109 ? 10.413 5.340 -4.687 1.00 85.00 109 ILE A O 1
ATOM 868 N N . LEU A 1 110 ? 9.135 5.447 -2.836 1.00 85.12 110 LEU A N 1
ATOM 869 C CA . LEU A 1 110 ? 8.037 6.137 -3.488 1.00 85.12 110 LEU A CA 1
ATOM 870 C C . LEU A 1 110 ? 8.330 7.635 -3.591 1.00 85.12 110 LEU A C 1
ATOM 872 O O . LEU A 1 110 ? 8.853 8.259 -2.670 1.00 85.12 110 LEU A O 1
ATOM 876 N N . SER A 1 111 ? 7.940 8.248 -4.709 1.00 86.94 111 SER A N 1
ATOM 877 C CA . SER A 1 111 ? 8.014 9.706 -4.834 1.00 86.94 111 SER A CA 1
ATOM 878 C C . SER A 1 111 ? 7.084 10.393 -3.812 1.00 86.94 111 SER A C 1
ATOM 880 O O . SER A 1 111 ? 5.999 9.863 -3.543 1.00 86.94 111 SER A O 1
ATOM 882 N N . PRO A 1 112 ? 7.389 11.625 -3.368 1.00 88.25 112 PRO A N 1
ATOM 883 C CA . PRO A 1 112 ? 6.542 12.359 -2.425 1.00 88.25 112 PRO A CA 1
ATOM 884 C C . PRO A 1 112 ? 5.095 12.570 -2.900 1.00 88.25 112 PRO A C 1
ATOM 886 O O . PRO A 1 112 ? 4.172 12.603 -2.090 1.00 88.25 112 PRO A O 1
ATOM 889 N N . GLN A 1 113 ? 4.872 12.704 -4.212 1.00 88.75 113 GLN A N 1
ATOM 890 C CA . GLN A 1 113 ? 3.526 12.857 -4.779 1.00 88.75 113 GLN A CA 1
ATOM 891 C C . GLN A 1 113 ? 2.674 11.597 -4.576 1.00 88.75 113 GLN A C 1
ATOM 893 O O . GLN A 1 113 ? 1.527 11.694 -4.144 1.00 88.75 113 GLN A O 1
ATOM 898 N N . HIS A 1 114 ? 3.252 10.419 -4.812 1.00 89.62 114 HIS A N 1
ATOM 899 C CA . HIS A 1 114 ? 2.577 9.141 -4.588 1.00 89.62 114 HIS A CA 1
ATOM 900 C C . HIS A 1 114 ? 2.295 8.893 -3.098 1.00 89.62 114 HIS A C 1
ATOM 902 O O . HIS A 1 114 ? 1.228 8.388 -2.761 1.00 89.62 114 HIS A O 1
ATOM 908 N N . CYS A 1 115 ? 3.173 9.331 -2.190 1.00 91.44 115 CYS A N 1
ATOM 909 C CA . CYS A 1 115 ? 2.898 9.255 -0.752 1.00 91.44 115 CYS A CA 1
ATOM 910 C C . CYS A 1 115 ? 1.668 10.083 -0.344 1.00 91.44 115 CYS A C 1
ATOM 912 O O . CYS A 1 115 ? 0.827 9.601 0.412 1.00 91.44 115 CYS A O 1
ATOM 914 N N . LYS A 1 116 ? 1.500 11.288 -0.910 1.00 93.00 116 LYS A N 1
ATOM 915 C CA . LYS A 1 116 ? 0.293 12.106 -0.686 1.00 93.00 116 LYS A CA 1
ATOM 916 C C . LYS A 1 116 ? -0.972 11.437 -1.219 1.00 93.00 116 LYS A C 1
ATOM 918 O O . LYS A 1 116 ? -2.024 11.548 -0.600 1.00 93.00 116 LYS A O 1
ATOM 923 N N . GLN A 1 117 ? -0.885 10.747 -2.355 1.00 91.75 117 GLN A N 1
ATOM 924 C CA . GLN A 1 117 ? -2.019 10.001 -2.905 1.00 91.75 117 GLN A CA 1
ATOM 925 C C . GLN A 1 117 ? -2.411 8.833 -1.999 1.00 91.75 117 GLN A C 1
ATOM 927 O O . GLN A 1 117 ? -3.591 8.672 -1.704 1.00 91.75 117 GLN A O 1
ATOM 932 N N . ILE A 1 118 ? -1.435 8.058 -1.516 1.00 92.00 118 ILE A N 1
ATOM 933 C CA . ILE A 1 118 ? -1.683 6.964 -0.569 1.00 92.00 118 ILE A CA 1
ATOM 934 C C . ILE A 1 118 ? -2.369 7.494 0.693 1.00 92.00 118 ILE A C 1
ATOM 936 O O . ILE A 1 118 ? -3.372 6.930 1.122 1.00 92.00 118 ILE A O 1
ATOM 940 N N . GLU A 1 119 ? -1.883 8.607 1.247 1.00 92.38 119 GLU A N 1
ATOM 941 C CA . GLU A 1 119 ? -2.489 9.250 2.417 1.00 92.38 119 GLU A CA 1
ATOM 942 C C . GLU A 1 119 ? -3.905 9.782 2.136 1.00 92.38 119 GLU A C 1
ATOM 944 O O . GLU A 1 119 ? -4.802 9.677 2.972 1.00 92.38 119 GLU A O 1
ATOM 949 N N . HIS A 1 120 ? -4.129 10.364 0.958 1.00 94.38 120 HIS A N 1
ATOM 950 C CA . HIS A 1 120 ? -5.444 10.858 0.569 1.00 94.38 120 HIS A CA 1
ATOM 951 C C . HIS A 1 120 ? -6.457 9.713 0.465 1.00 94.38 120 HIS A C 1
ATOM 953 O O . HIS A 1 120 ? -7.533 9.783 1.057 1.00 94.38 120 HIS A O 1
ATOM 959 N N . TYR A 1 121 ? -6.105 8.633 -0.235 1.00 92.50 121 TYR A N 1
ATOM 960 C CA . TYR A 1 121 ? -6.995 7.487 -0.392 1.00 92.50 121 TYR A CA 1
ATOM 961 C C . TYR A 1 121 ? -7.218 6.748 0.924 1.00 92.50 121 TYR A C 1
ATOM 963 O O . TYR A 1 121 ? -8.351 6.363 1.206 1.00 92.50 121 TYR A O 1
ATOM 971 N N . SER A 1 122 ? -6.192 6.597 1.765 1.00 93.88 122 SER A N 1
ATOM 972 C CA . SER A 1 122 ? -6.369 5.950 3.065 1.00 93.88 122 SER A CA 1
ATOM 973 C C . SER A 1 122 ? -7.381 6.696 3.935 1.00 93.88 122 SER A C 1
ATOM 975 O O . SER A 1 122 ? -8.254 6.061 4.523 1.00 93.88 122 SER A O 1
ATOM 977 N N . LYS A 1 123 ? -7.350 8.035 3.941 1.00 95.06 123 LYS A N 1
ATOM 978 C CA . LYS A 1 123 ? -8.341 8.864 4.647 1.00 95.06 123 LYS A CA 1
ATOM 979 C C . LYS A 1 123 ? -9.742 8.716 4.060 1.00 95.06 123 LYS A C 1
ATOM 981 O O . LYS A 1 123 ? -10.684 8.499 4.817 1.00 95.06 123 LYS A O 1
ATOM 986 N N . THR A 1 124 ? -9.878 8.780 2.736 1.00 95.75 124 THR A N 1
ATOM 987 C CA . THR A 1 124 ? -11.177 8.653 2.050 1.00 95.75 124 THR A CA 1
ATOM 988 C C . THR A 1 124 ? -11.839 7.298 2.305 1.00 95.75 124 THR A C 1
ATOM 990 O O . THR A 1 124 ? -13.047 7.234 2.509 1.00 95.75 124 THR A O 1
ATOM 993 N N . TYR A 1 125 ? -11.053 6.219 2.348 1.00 93.62 125 TYR A N 1
ATOM 994 C CA . TYR A 1 125 ? -11.551 4.863 2.596 1.00 93.62 125 TYR A CA 1
ATOM 995 C C . TYR A 1 125 ? -11.520 4.443 4.076 1.00 93.62 125 TYR A C 1
ATOM 997 O O . TYR A 1 125 ? -11.846 3.301 4.394 1.00 93.62 125 TYR A O 1
ATOM 1005 N N . GLY A 1 126 ? -11.137 5.335 4.997 1.00 94.88 126 GLY A N 1
ATOM 1006 C CA . GLY A 1 126 ? -11.115 5.051 6.437 1.00 94.88 126 GLY A CA 1
ATOM 1007 C C . GLY A 1 126 ? -10.052 4.035 6.881 1.00 94.88 126 GLY A C 1
ATOM 1008 O O . GLY A 1 126 ? -10.187 3.422 7.942 1.00 94.88 126 GLY A O 1
ATOM 1009 N N . VAL A 1 127 ? -8.989 3.847 6.096 1.00 94.31 127 VAL A N 1
ATOM 1010 C CA . VAL A 1 127 ? -7.870 2.956 6.425 1.00 94.31 127 VAL A CA 1
ATOM 1011 C C . VAL A 1 127 ? -6.942 3.658 7.418 1.00 94.31 127 VAL A C 1
ATOM 1013 O O . VAL A 1 127 ? -6.21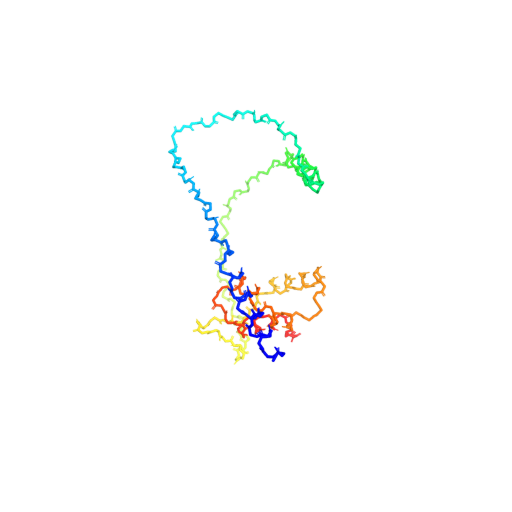1 4.580 7.061 1.00 94.31 127 VAL A O 1
ATOM 1016 N N . LYS A 1 128 ? -6.974 3.216 8.681 1.00 91.62 128 LYS A N 1
ATOM 1017 C CA . LYS A 1 128 ? -6.162 3.788 9.772 1.00 91.62 128 LYS A CA 1
ATOM 1018 C C . LYS A 1 128 ? -4.697 3.355 9.716 1.00 91.62 128 LYS A C 1
ATOM 1020 O O . LYS A 1 128 ? -3.812 4.180 9.908 1.00 91.62 128 LYS A O 1
ATOM 1025 N N . ASP A 1 129 ? -4.459 2.072 9.455 1.00 93.44 129 ASP A N 1
ATOM 1026 C CA . ASP A 1 129 ? -3.122 1.498 9.306 1.00 93.44 129 ASP A CA 1
ATOM 1027 C C . ASP A 1 129 ? -2.911 1.065 7.856 1.00 93.44 129 ASP A C 1
ATOM 1029 O O . ASP A 1 129 ? -3.389 0.017 7.419 1.00 93.44 129 ASP A O 1
ATOM 1033 N N . VAL A 1 130 ? -2.215 1.907 7.095 1.00 92.44 130 VAL A N 1
ATOM 1034 C CA . VAL A 1 130 ? -1.932 1.647 5.682 1.00 92.44 130 VAL A CA 1
ATOM 1035 C C . VAL A 1 130 ? -0.960 0.482 5.524 1.00 92.44 130 VAL A C 1
ATOM 1037 O O . VAL A 1 130 ? -1.124 -0.315 4.604 1.00 92.44 130 VAL A O 1
ATOM 1040 N N . LEU A 1 131 ? 0.017 0.336 6.423 1.00 92.50 131 LEU A N 1
ATOM 1041 C CA . LEU A 1 131 ? 1.024 -0.718 6.316 1.00 92.50 131 LEU A CA 1
ATOM 1042 C C . LEU A 1 131 ? 0.400 -2.092 6.568 1.00 92.50 131 LEU A C 1
ATOM 1044 O O . LEU A 1 131 ? 0.547 -2.986 5.734 1.00 92.50 131 LEU A O 1
ATOM 1048 N N . GLY A 1 132 ? -0.373 -2.243 7.647 1.00 94.25 132 GLY A N 1
ATOM 1049 C CA . GLY A 1 132 ? -1.106 -3.482 7.920 1.00 94.25 132 GLY A CA 1
ATOM 1050 C C . GLY A 1 132 ? -2.166 -3.796 6.859 1.00 94.25 132 GLY A C 1
ATOM 1051 O O . GLY A 1 132 ? -2.361 -4.958 6.482 1.00 94.25 132 GLY A O 1
ATOM 1052 N N . TRP A 1 133 ? -2.815 -2.765 6.305 1.00 94.00 133 TRP A N 1
ATOM 1053 C CA . TRP A 1 133 ? -3.783 -2.949 5.225 1.00 94.00 133 TRP A CA 1
ATOM 1054 C C . TRP A 1 133 ? -3.127 -3.461 3.940 1.00 94.00 133 TRP A C 1
ATOM 1056 O O . TRP A 1 133 ? -3.639 -4.408 3.344 1.00 94.00 133 TRP A O 1
ATOM 1066 N N . VAL A 1 134 ? -1.989 -2.889 3.531 1.00 94.06 134 VAL A N 1
ATOM 1067 C CA . VAL A 1 134 ? -1.247 -3.314 2.331 1.00 94.06 134 VAL A CA 1
ATOM 1068 C C . VAL A 1 134 ? -0.709 -4.736 2.489 1.00 94.06 134 VAL A C 1
ATOM 1070 O O . VAL A 1 134 ? -0.830 -5.530 1.556 1.00 94.06 134 VAL A O 1
ATOM 1073 N N . GLN A 1 135 ? -0.211 -5.096 3.677 1.00 93.25 135 GLN A N 1
ATOM 1074 C CA . GLN A 1 135 ? 0.214 -6.465 3.987 1.00 93.25 135 GLN A CA 1
ATOM 1075 C C . GLN A 1 135 ? -0.928 -7.472 3.809 1.00 93.25 135 GLN A C 1
ATOM 1077 O O . GLN A 1 135 ? -0.754 -8.505 3.162 1.00 93.25 135 GLN A O 1
ATOM 1082 N N . SER A 1 136 ? -2.112 -7.141 4.327 1.00 95.00 136 SER A N 1
ATOM 1083 C CA . SER A 1 136 ? -3.298 -8.004 4.249 1.00 95.00 136 SER A CA 1
ATOM 1084 C C . SER A 1 136 ? -3.915 -8.048 2.844 1.00 95.00 136 SER A C 1
ATOM 1086 O O . SER A 1 136 ? -4.561 -9.026 2.479 1.00 95.00 136 SER A O 1
ATOM 1088 N N . ASN A 1 137 ? -3.705 -7.003 2.036 1.00 94.56 137 ASN A N 1
ATOM 1089 C CA . ASN A 1 137 ? -4.317 -6.821 0.718 1.00 94.56 137 ASN A CA 1
ATOM 1090 C C . ASN A 1 137 ? -3.270 -6.712 -0.401 1.00 94.56 137 ASN A C 1
ATOM 1092 O O . ASN A 1 137 ? -3.444 -5.954 -1.358 1.00 94.56 137 ASN A O 1
ATOM 1096 N N . CYS A 1 138 ? -2.188 -7.492 -0.330 1.00 93.19 138 CYS A N 1
ATOM 1097 C CA . CYS A 1 138 ? -1.111 -7.410 -1.322 1.00 93.19 138 CYS A CA 1
ATOM 1098 C C . CYS A 1 138 ? -1.601 -7.614 -2.770 1.00 93.19 138 CYS A C 1
ATOM 1100 O O . CYS A 1 138 ? -1.110 -6.961 -3.691 1.00 93.19 138 CYS A O 1
ATOM 1102 N N . ALA A 1 139 ? -2.595 -8.483 -2.993 1.00 93.56 139 ALA A N 1
ATOM 1103 C CA . ALA A 1 139 ? -3.169 -8.699 -4.324 1.00 93.56 139 ALA A CA 1
ATOM 1104 C C . ALA A 1 139 ? -3.721 -7.402 -4.939 1.00 93.56 139 ALA A C 1
ATOM 1106 O O . ALA A 1 139 ? -3.551 -7.166 -6.133 1.00 93.56 139 ALA A O 1
ATOM 1107 N N . PHE A 1 140 ? -4.316 -6.537 -4.113 1.00 91.94 140 PHE A N 1
ATOM 1108 C CA . PHE A 1 140 ? -4.786 -5.230 -4.549 1.00 91.94 140 PHE A CA 1
ATOM 1109 C C . PHE A 1 140 ? -3.618 -4.309 -4.900 1.00 91.94 140 PHE A C 1
ATOM 1111 O O . PHE A 1 140 ? -3.599 -3.716 -5.974 1.00 91.94 140 PHE A O 1
ATOM 1118 N N . ALA A 1 141 ? -2.601 -4.238 -4.039 1.00 92.38 141 ALA A N 1
ATOM 1119 C CA . ALA A 1 141 ? -1.440 -3.385 -4.278 1.00 92.38 141 ALA A CA 1
ATOM 1120 C C . ALA A 1 141 ? -0.654 -3.792 -5.543 1.00 92.38 141 ALA A C 1
ATOM 1122 O O . ALA A 1 141 ? -0.187 -2.932 -6.292 1.00 92.38 141 ALA A O 1
ATOM 1123 N N . LYS A 1 142 ? -0.592 -5.094 -5.851 1.00 93.25 142 LYS A N 1
ATOM 1124 C CA . LYS A 1 142 ? 0.011 -5.621 -7.087 1.00 93.25 142 LYS A CA 1
ATOM 1125 C C . LYS A 1 142 ? -0.674 -5.145 -8.368 1.00 93.25 142 LYS A C 1
ATOM 1127 O O . LYS A 1 142 ? -0.015 -5.120 -9.404 1.00 93.25 142 LYS A O 1
ATOM 1132 N N . MET A 1 143 ? -1.946 -4.737 -8.321 1.00 92.25 143 MET A N 1
ATOM 1133 C CA . MET A 1 143 ? -2.615 -4.147 -9.490 1.00 92.25 143 MET A CA 1
ATOM 1134 C C . MET A 1 143 ? -1.989 -2.809 -9.901 1.00 92.25 143 MET A C 1
ATOM 1136 O O . MET A 1 143 ? -2.002 -2.465 -11.079 1.00 92.25 143 MET A O 1
ATOM 1140 N N . TYR A 1 144 ? -1.414 -2.076 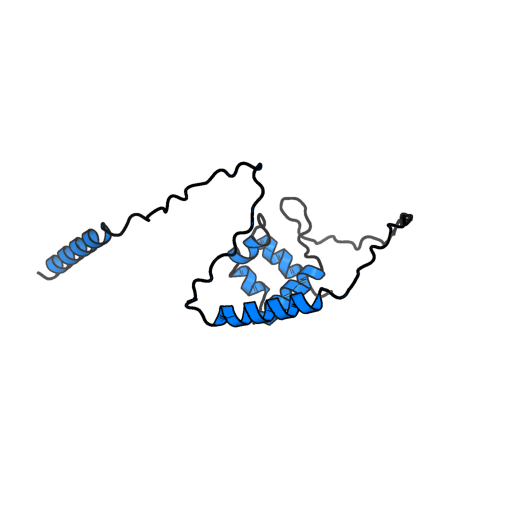-8.945 1.00 88.94 144 TYR A N 1
ATOM 1141 C CA . TYR A 1 144 ? -0.787 -0.774 -9.179 1.00 88.94 144 TYR A CA 1
ATOM 1142 C C . TYR A 1 144 ? 0.729 -0.874 -9.367 1.00 88.94 144 TYR A C 1
ATOM 1144 O O . TYR A 1 144 ? 1.324 -0.022 -10.022 1.00 88.94 144 TYR A O 1
ATOM 1152 N N . VAL A 1 145 ? 1.357 -1.924 -8.827 1.00 88.56 145 VAL A N 1
ATOM 1153 C CA . VAL A 1 145 ? 2.795 -2.192 -8.979 1.00 88.56 145 VAL A CA 1
ATOM 1154 C C . VAL A 1 145 ? 3.003 -3.612 -9.524 1.00 88.56 145 VAL A C 1
ATOM 1156 O O . VAL A 1 145 ? 3.401 -4.520 -8.784 1.00 88.56 145 VAL A O 1
ATOM 1159 N N . PRO A 1 146 ? 2.714 -3.843 -10.819 1.00 87.88 146 PRO A N 1
ATOM 1160 C CA . PRO A 1 146 ? 2.857 -5.163 -11.409 1.00 87.88 146 PRO A CA 1
ATOM 1161 C C . PRO A 1 146 ? 4.329 -5.590 -11.423 1.00 87.88 146 PRO A C 1
ATOM 1163 O O . PRO A 1 146 ? 5.222 -4.845 -11.829 1.00 87.88 146 PRO A O 1
ATOM 1166 N N . GLY A 1 147 ? 4.582 -6.821 -10.981 1.00 87.12 147 GLY A N 1
ATOM 1167 C CA . GLY A 1 147 ? 5.918 -7.417 -10.956 1.00 87.12 147 GLY A CA 1
ATOM 1168 C C . GLY A 1 147 ? 6.754 -7.120 -9.708 1.00 87.12 147 GLY A C 1
ATOM 1169 O O . GLY A 1 147 ? 7.870 -7.626 -9.644 1.00 87.12 147 GLY A O 1
ATOM 1170 N N . ALA A 1 148 ? 6.239 -6.360 -8.736 1.00 89.56 148 ALA A N 1
ATOM 1171 C CA . ALA A 1 148 ? 6.844 -6.263 -7.407 1.00 89.56 148 ALA A CA 1
ATOM 1172 C C . ALA A 1 148 ? 6.329 -7.377 -6.478 1.00 89.56 148 ALA A C 1
ATOM 1174 O O . ALA A 1 148 ? 5.170 -7.811 -6.564 1.00 89.56 148 ALA A O 1
ATOM 1175 N N . THR A 1 149 ? 7.187 -7.852 -5.577 1.00 92.75 149 THR A N 1
ATOM 1176 C CA . THR A 1 149 ? 6.785 -8.782 -4.514 1.00 92.75 149 THR A CA 1
ATOM 1177 C C . THR A 1 149 ? 5.997 -8.048 -3.426 1.00 92.75 149 THR A C 1
ATOM 1179 O O . THR A 1 149 ? 6.030 -6.824 -3.317 1.00 92.75 149 THR A O 1
ATOM 1182 N N . CYS A 1 150 ? 5.253 -8.789 -2.601 1.00 91.50 150 CYS A N 1
ATOM 1183 C CA . CYS A 1 150 ? 4.506 -8.175 -1.497 1.00 91.50 150 CYS A CA 1
ATOM 1184 C C . CYS A 1 150 ? 5.432 -7.470 -0.498 1.00 91.50 150 CYS A C 1
ATOM 1186 O O . CYS A 1 150 ? 5.084 -6.424 0.038 1.00 91.50 150 CYS A O 1
ATOM 1188 N N . GLU A 1 151 ? 6.622 -8.024 -0.277 1.00 91.19 151 GLU A N 1
ATOM 1189 C CA . GLU A 1 151 ? 7.644 -7.456 0.601 1.00 91.19 151 GLU A CA 1
ATOM 1190 C C . GLU A 1 151 ? 8.196 -6.149 0.031 1.00 91.19 151 GLU A C 1
ATOM 1192 O O . GLU A 1 151 ? 8.228 -5.142 0.735 1.00 91.19 151 GLU A O 1
ATOM 1197 N N . GLU A 1 152 ? 8.529 -6.132 -1.262 1.00 90.62 152 GLU A N 1
ATOM 1198 C CA . GLU A 1 152 ? 8.967 -4.925 -1.971 1.00 90.62 152 GLU A CA 1
ATOM 1199 C C . GLU A 1 152 ? 7.912 -3.815 -1.887 1.00 90.62 152 GLU A C 1
ATOM 1201 O O . GLU A 1 152 ? 8.237 -2.669 -1.584 1.00 90.62 152 GLU A O 1
ATOM 1206 N N . ILE A 1 153 ? 6.635 -4.154 -2.090 1.00 91.56 153 ILE A N 1
ATOM 1207 C CA . ILE A 1 153 ? 5.521 -3.207 -1.960 1.00 91.56 153 ILE A CA 1
ATOM 1208 C C . ILE A 1 153 ? 5.423 -2.668 -0.526 1.00 91.56 153 ILE A C 1
ATOM 1210 O O . ILE A 1 153 ? 5.247 -1.464 -0.340 1.00 91.56 153 ILE A O 1
ATOM 1214 N N . ASN A 1 154 ? 5.566 -3.520 0.490 1.00 91.81 154 ASN A N 1
ATOM 1215 C CA . ASN A 1 154 ? 5.538 -3.083 1.886 1.00 91.81 154 ASN A CA 1
ATOM 1216 C C . ASN A 1 154 ? 6.669 -2.100 2.195 1.00 91.81 154 ASN A C 1
ATOM 1218 O O . ASN A 1 154 ? 6.429 -1.088 2.847 1.00 91.81 154 ASN A O 1
ATOM 1222 N N . ILE A 1 155 ? 7.879 -2.361 1.695 1.00 89.62 155 ILE A N 1
ATOM 1223 C CA . ILE A 1 155 ? 9.032 -1.462 1.844 1.00 89.62 155 ILE A CA 1
ATOM 1224 C C . ILE A 1 155 ? 8.766 -0.131 1.123 1.00 89.62 155 ILE A C 1
ATOM 1226 O O . ILE A 1 155 ? 8.966 0.940 1.698 1.00 89.62 155 ILE A O 1
ATOM 1230 N N . LEU A 1 156 ? 8.243 -0.191 -0.106 1.00 90.56 156 LEU A N 1
ATOM 1231 C CA . LEU A 1 156 ? 7.865 0.976 -0.908 1.00 90.56 156 LEU A CA 1
ATOM 1232 C C . LEU A 1 156 ? 6.862 1.868 -0.175 1.00 90.56 156 LEU A C 1
ATOM 1234 O O . LEU A 1 156 ? 7.053 3.079 -0.101 1.00 90.56 156 LEU A O 1
ATOM 1238 N N . VAL A 1 157 ? 5.811 1.288 0.400 1.00 91.75 157 VAL A N 1
ATOM 1239 C CA . VAL A 1 157 ? 4.808 2.046 1.161 1.00 91.75 157 VAL A CA 1
ATOM 1240 C C . VAL A 1 157 ? 5.382 2.531 2.494 1.00 91.75 157 VAL A C 1
ATOM 1242 O O . VAL A 1 157 ? 5.129 3.670 2.884 1.00 91.75 157 VAL A O 1
ATOM 1245 N N . ALA A 1 158 ? 6.216 1.733 3.166 1.00 90.69 158 ALA A N 1
ATOM 1246 C CA . ALA A 1 158 ? 6.898 2.136 4.397 1.00 90.69 158 ALA A CA 1
ATOM 1247 C C . ALA A 1 158 ? 7.813 3.351 4.192 1.00 90.69 158 ALA A C 1
ATOM 1249 O O . ALA A 1 158 ? 7.931 4.183 5.095 1.00 90.69 158 ALA A O 1
ATOM 1250 N N . SER A 1 159 ? 8.388 3.516 2.995 1.00 89.50 159 SER A N 1
ATOM 1251 C CA . SER A 1 159 ? 9.196 4.692 2.656 1.00 89.50 159 SER A CA 1
ATOM 1252 C C . SER A 1 159 ? 8.436 6.022 2.792 1.00 89.50 159 SER A C 1
ATOM 1254 O O . SER A 1 159 ? 9.056 7.038 3.086 1.00 89.50 159 SER A O 1
ATOM 1256 N N . CYS A 1 160 ? 7.101 6.020 2.680 1.00 89.06 160 CYS A N 1
ATOM 1257 C CA . CYS A 1 160 ? 6.264 7.213 2.847 1.00 89.06 160 CYS A CA 1
ATOM 1258 C C . CYS A 1 160 ? 6.068 7.656 4.305 1.00 89.06 160 CYS A C 1
ATOM 1260 O O . CYS A 1 160 ? 5.687 8.800 4.546 1.00 89.06 160 CYS A O 1
ATOM 1262 N N . TYR A 1 161 ? 6.294 6.759 5.268 1.00 86.19 161 TYR A N 1
ATOM 1263 C CA . TYR A 1 161 ? 6.034 6.993 6.694 1.00 86.19 161 TYR A CA 1
ATOM 1264 C C . TYR A 1 161 ? 7.309 7.056 7.533 1.00 86.19 161 TYR A C 1
ATOM 1266 O O . TYR A 1 161 ? 7.248 7.361 8.727 1.00 86.19 161 TYR A O 1
ATOM 1274 N N . LYS A 1 162 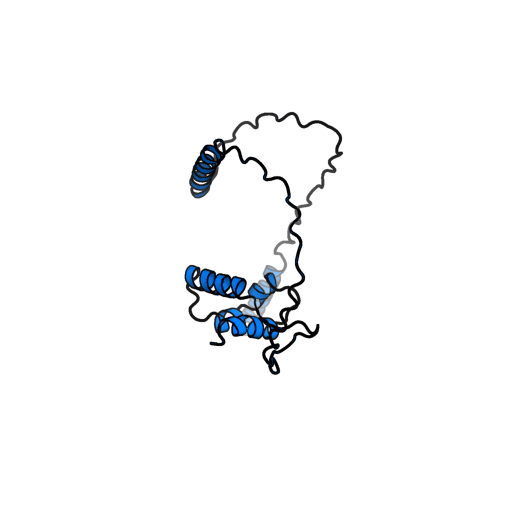? 8.471 6.787 6.928 1.00 77.88 162 LYS A N 1
ATOM 1275 C CA . LYS A 1 162 ? 9.767 7.001 7.568 1.00 77.88 162 LYS A CA 1
ATOM 1276 C C . LYS A 1 162 ? 9.925 8.514 7.762 1.00 77.88 162 LYS A C 1
ATOM 1278 O O . LYS A 1 162 ? 10.161 9.240 6.801 1.00 77.88 162 LYS A O 1
ATOM 1283 N N . LYS A 1 163 ? 9.687 8.994 8.990 1.00 58.94 163 LYS A N 1
ATOM 1284 C CA . LYS A 1 163 ? 9.892 10.400 9.367 1.00 58.94 163 LYS A CA 1
ATOM 1285 C C . LYS A 1 163 ? 11.314 10.805 8.973 1.00 58.94 163 LYS A C 1
ATOM 1287 O O . LYS A 1 163 ? 12.262 10.201 9.473 1.00 58.94 163 LYS A O 1
ATOM 1292 N N . ASN A 1 164 ? 11.426 11.805 8.102 1.00 47.72 164 ASN A N 1
ATOM 1293 C CA . ASN A 1 164 ? 12.599 12.676 8.083 1.00 47.72 164 ASN A CA 1
ATOM 1294 C C . ASN A 1 164 ? 12.534 13.618 9.284 1.00 47.72 164 ASN A C 1
ATOM 1296 O O . ASN A 1 164 ? 11.408 14.075 9.598 1.00 47.72 164 ASN A O 1
#

InterPro domains:
  IPR055352 aECM cysteine-cradle domain [PF23626] (112-163)

Radius of gyration: 29.72 Å; chains: 1; bounding box: 64×81×57 Å

Foldseek 3Di:
DVVVVVVVVVVVVVVVVPPDDDPPDDDDDDDDDDPPDDDPPDPDDDDDDDPDDVVVVVVVVVVVVVVVPPPDPDDDDDDDDDDPPPPPPPPPPDPPVDFDADPVRHGLEDDQVVLVVLVVVCVVVVPPDSLVVCLVPVVVVCVVVPPDDSVSSSSSNVNSVPDD

pLDDT: mean 70.55, std 16.76, range [42.28, 95.75]

Organism: NCBI:txid2654633